Protein AF-A0A813IYC4-F1 (afdb_monomer_lite)

pLDDT: mean 73.81, std 23.23, range [34.28, 97.38]

Sequence (126 aa):
VVVDFSAVGHIDVSAVRSLEKLREALRARGTRLVLAQVKYVCYLRMANMGFLDPFPSTEDASVQCFRDLHSAVLFAQGQLPATERSESEGPEEGHEALSRVQSSLSLGSRNRNAWRRAHTAELEHV

Organism: Polarella glacialis (NCBI:txid89957)

Foldseek 3Di:
DEDECQVPPDDDPVNLVVVVVVLVVQVVVLHAYEYALQDPRRVVVCVVSVSADPDPPDPSSGHHYYNHPVVSVCVVVVNDDDCPPPPPDDDDDDPDDPPPPPPDDPDDPDDPPPPVVVPVPPPPDD

InterPro domains:
  IPR002645 STAS domain [PF01740] (1-60)
  IPR002645 STAS domain [PS50801] (1-76)
  IPR036513 STAS domain superfamily [G3DSA:3.30.750.24] (1-80)
  IPR036513 STAS domain superfamily [SSF52091] (1-73)

Secondary structure (DSSP, 8-state):
-EEE-TT-----HHHHHHHHHHHHHHHTTT---EEES--HHHHHHHHHTT-S-SS-SSGGG--EE-SSHHHHHHHHTT-S----------------S-TTSSSS-------TTSGGGSSSSSSS--

Structure (mmCIF, N/CA/C/O backbone):
data_AF-A0A813IYC4-F1
#
_entry.id   AF-A0A813IYC4-F1
#
loop_
_atom_site.group_PDB
_atom_site.id
_atom_site.type_symbol
_atom_site.label_atom_id
_atom_site.label_alt_id
_atom_site.label_comp_id
_atom_site.label_asym_id
_atom_site.label_entity_id
_atom_site.label_seq_id
_atom_site.pdbx_PDB_ins_code
_atom_site.Cartn_x
_atom_site.Cartn_y
_atom_site.Cartn_z
_atom_site.occupancy
_atom_site.B_iso_or_equiv
_atom_site.auth_seq_id
_atom_site.auth_comp_id
_atom_site.auth_asym_id
_atom_site.auth_atom_id
_atom_site.pdbx_PDB_model_num
ATOM 1 N N . VAL A 1 1 ? -6.579 -1.578 7.837 1.00 93.56 1 VAL A N 1
ATOM 2 C CA . VAL A 1 1 ? -6.463 -2.884 7.144 1.00 93.56 1 VAL A CA 1
ATOM 3 C C . VAL A 1 1 ? -5.086 -2.982 6.520 1.00 93.56 1 VAL A C 1
ATOM 5 O O . VAL A 1 1 ? -4.711 -2.066 5.798 1.00 93.56 1 VAL A O 1
ATOM 8 N N . VAL A 1 2 ? -4.351 -4.057 6.811 1.00 95.94 2 VAL A N 1
ATOM 9 C CA . VAL A 1 2 ? -3.061 -4.365 6.175 1.00 95.94 2 VAL A CA 1
ATOM 10 C C . VAL A 1 2 ? -3.299 -5.410 5.089 1.00 95.94 2 VAL A C 1
ATOM 12 O O . VAL A 1 2 ? -3.929 -6.429 5.360 1.00 95.94 2 VAL A O 1
ATOM 15 N N . VAL A 1 3 ? -2.825 -5.153 3.871 1.00 96.69 3 VAL A N 1
ATOM 16 C CA . VAL A 1 3 ? -2.924 -6.081 2.736 1.00 96.69 3 VAL A CA 1
ATOM 17 C C . VAL A 1 3 ? -1.527 -6.555 2.358 1.00 96.69 3 VAL A C 1
ATOM 19 O O . VAL A 1 3 ? -0.654 -5.732 2.088 1.00 96.69 3 VAL A O 1
ATOM 22 N N . ASP A 1 4 ? -1.316 -7.870 2.330 1.00 97.00 4 ASP A N 1
ATOM 23 C CA . ASP A 1 4 ? -0.038 -8.471 1.941 1.00 97.00 4 ASP A CA 1
ATOM 24 C C . ASP A 1 4 ? 0.096 -8.573 0.412 1.00 97.00 4 ASP A C 1
ATOM 26 O O . ASP A 1 4 ? -0.713 -9.219 -0.252 1.00 97.00 4 ASP A O 1
ATOM 30 N N . PHE A 1 5 ? 1.127 -7.933 -0.148 1.00 97.19 5 PHE A N 1
ATOM 31 C CA . PHE A 1 5 ? 1.447 -7.931 -1.580 1.00 97.19 5 PHE A CA 1
ATOM 32 C C . PHE A 1 5 ? 2.582 -8.901 -1.944 1.00 97.19 5 PHE A C 1
ATOM 34 O O . PHE A 1 5 ? 3.049 -8.883 -3.084 1.00 97.19 5 PHE A O 1
ATOM 41 N N . SER A 1 6 ? 3.014 -9.781 -1.035 1.00 96.31 6 SER A N 1
ATOM 42 C CA . SER A 1 6 ? 4.102 -10.747 -1.274 1.00 96.31 6 SER A CA 1
ATOM 43 C C . SER A 1 6 ? 3.951 -11.536 -2.590 1.00 96.31 6 SER A C 1
ATOM 45 O O . SER A 1 6 ? 4.884 -11.625 -3.403 1.00 96.31 6 SER A O 1
ATOM 47 N N . ALA A 1 7 ? 2.738 -12.029 -2.856 1.00 96.81 7 ALA A N 1
ATOM 48 C CA . ALA A 1 7 ? 2.386 -12.778 -4.062 1.00 96.81 7 ALA A CA 1
ATOM 49 C C . ALA A 1 7 ? 2.172 -11.897 -5.311 1.00 96.81 7 ALA A C 1
ATOM 51 O O . ALA A 1 7 ? 2.170 -12.399 -6.435 1.00 96.81 7 ALA A O 1
ATOM 52 N N . VAL A 1 8 ? 2.035 -10.578 -5.156 1.00 95.69 8 VAL A N 1
ATOM 53 C CA . VAL A 1 8 ? 1.757 -9.657 -6.265 1.00 95.69 8 VAL A CA 1
ATOM 54 C C . VAL A 1 8 ? 3.063 -9.338 -6.994 1.00 95.69 8 VAL A C 1
ATOM 56 O O . VAL A 1 8 ? 3.967 -8.687 -6.473 1.00 95.69 8 VAL A O 1
ATOM 59 N N . GLY A 1 9 ? 3.212 -9.856 -8.214 1.00 94.25 9 GLY A N 1
ATOM 60 C CA . GLY A 1 9 ? 4.365 -9.576 -9.084 1.00 94.25 9 GLY A CA 1
ATOM 61 C C . GLY A 1 9 ? 4.162 -8.382 -10.019 1.00 94.25 9 GLY A C 1
ATOM 62 O O . GLY A 1 9 ? 5.124 -7.717 -10.399 1.00 94.25 9 GLY A O 1
ATOM 63 N N . HIS A 1 10 ? 2.913 -8.108 -10.381 1.00 94.88 10 HIS A N 1
ATOM 64 C CA . HIS A 1 10 ? 2.534 -7.109 -11.367 1.00 94.88 10 HIS A CA 1
ATOM 65 C C . HIS A 1 10 ? 1.200 -6.486 -10.970 1.00 94.88 10 HIS A C 1
ATOM 67 O O . HIS A 1 10 ? 0.334 -7.162 -10.421 1.00 94.88 10 HIS A O 1
ATOM 73 N N . ILE A 1 11 ? 1.028 -5.207 -11.294 1.00 96.00 11 ILE A N 1
ATOM 74 C CA . ILE A 1 11 ? -0.221 -4.484 -11.098 1.00 96.00 11 ILE A CA 1
ATOM 75 C C . ILE A 1 11 ? -0.570 -3.701 -12.364 1.00 96.00 11 ILE A C 1
ATOM 77 O O . ILE A 1 11 ? 0.310 -3.127 -13.021 1.00 96.00 11 ILE A O 1
ATOM 81 N N . ASP A 1 12 ? -1.849 -3.727 -12.721 1.00 97.00 12 ASP A N 1
ATOM 82 C CA . ASP A 1 12 ? -2.416 -3.014 -13.860 1.00 97.00 12 ASP A CA 1
ATOM 83 C C . ASP A 1 12 ? -3.451 -1.969 -13.413 1.00 97.00 12 ASP A C 1
ATOM 85 O O . ASP A 1 12 ? -3.760 -1.819 -12.229 1.00 97.00 12 ASP A O 1
ATOM 89 N N . VAL A 1 13 ? -3.996 -1.239 -14.387 1.00 95.75 13 VAL A N 1
ATOM 90 C CA . VAL A 1 13 ? -4.975 -0.170 -14.151 1.00 95.75 13 VAL A CA 1
ATOM 91 C C . VAL A 1 13 ? -6.257 -0.700 -13.502 1.00 95.75 13 VAL A C 1
ATOM 93 O O . VAL A 1 13 ? -6.870 -0.001 -12.697 1.00 95.75 13 VAL A O 1
ATOM 96 N N . SER A 1 14 ? -6.679 -1.924 -13.828 1.00 97.19 14 SER A N 1
ATOM 97 C CA . SER A 1 14 ? -7.905 -2.512 -13.281 1.00 97.19 14 SER A CA 1
ATOM 98 C C . SER A 1 14 ? -7.746 -2.854 -11.798 1.00 97.19 14 SER A C 1
ATOM 100 O O . SER A 1 14 ? -8.613 -2.516 -10.991 1.00 97.19 14 SER A O 1
ATOM 102 N N . ALA A 1 15 ? -6.596 -3.414 -11.418 1.00 96.19 15 ALA A N 1
ATOM 103 C CA . ALA A 1 15 ? -6.246 -3.701 -10.036 1.00 96.19 15 ALA A CA 1
ATOM 104 C C . ALA A 1 15 ? -6.125 -2.414 -9.209 1.00 96.19 15 ALA A C 1
ATOM 106 O O . ALA A 1 15 ? -6.672 -2.342 -8.110 1.00 96.19 15 ALA A O 1
ATOM 107 N N . VAL A 1 16 ? -5.495 -1.368 -9.759 1.00 95.44 16 VAL A N 1
ATOM 108 C CA . VAL A 1 16 ? -5.424 -0.052 -9.103 1.00 95.44 16 VAL A CA 1
ATOM 109 C C . VAL A 1 16 ? -6.814 0.549 -8.887 1.00 95.44 16 VAL A C 1
ATOM 111 O O . VAL A 1 16 ? -7.102 1.035 -7.798 1.00 95.44 16 VAL A O 1
ATOM 114 N N . ARG A 1 17 ? -7.722 0.457 -9.867 1.00 94.81 17 ARG A N 1
ATOM 115 C CA . ARG A 1 17 ? -9.115 0.914 -9.696 1.00 94.81 17 ARG A CA 1
ATOM 116 C C . ARG A 1 17 ? -9.850 0.152 -8.593 1.00 94.81 17 ARG A C 1
ATOM 118 O O . ARG A 1 17 ? -10.642 0.746 -7.868 1.00 94.81 17 ARG A O 1
ATOM 125 N N . SER A 1 18 ? -9.603 -1.147 -8.454 1.00 96.44 18 SER A N 1
ATOM 126 C CA . SER A 1 18 ? -10.175 -1.944 -7.364 1.00 96.44 18 SER A CA 1
ATOM 127 C C . SER A 1 18 ? -9.599 -1.553 -6.001 1.00 96.44 18 SER A C 1
ATOM 129 O O . SER A 1 18 ? -10.354 -1.445 -5.035 1.00 96.44 18 SER A O 1
ATOM 131 N N . LEU A 1 19 ? -8.291 -1.282 -5.922 1.00 95.19 19 LEU A N 1
ATOM 132 C CA . LEU A 1 19 ? -7.659 -0.754 -4.708 1.00 95.19 19 LEU A CA 1
ATOM 133 C C . LEU A 1 19 ? -8.214 0.617 -4.326 1.00 95.19 19 LEU A C 1
ATOM 135 O O . LEU A 1 19 ? -8.382 0.891 -3.143 1.00 95.19 19 LEU A O 1
ATOM 139 N N . GLU A 1 20 ? -8.546 1.447 -5.310 1.00 93.44 20 GLU A N 1
ATOM 140 C CA . GLU A 1 20 ? -9.116 2.769 -5.076 1.00 93.44 20 GLU A CA 1
ATOM 141 C C . GLU A 1 20 ? -10.523 2.693 -4.480 1.00 93.44 20 GLU A C 1
ATOM 143 O O . GLU A 1 20 ? -10.795 3.302 -3.447 1.00 93.44 20 GLU A O 1
ATOM 148 N N . LYS A 1 21 ? -11.381 1.833 -5.037 1.00 94.75 21 LYS A N 1
ATOM 149 C CA . LYS A 1 21 ? -12.701 1.547 -4.455 1.00 94.75 21 LYS A CA 1
ATOM 150 C C . LYS A 1 21 ? -12.589 1.002 -3.031 1.00 94.75 21 LYS A C 1
ATOM 152 O O . LYS A 1 21 ? -13.371 1.372 -2.158 1.00 94.75 21 LYS A O 1
ATOM 157 N N . LEU A 1 22 ? -11.611 0.125 -2.782 1.00 94.50 22 LEU A N 1
ATOM 158 C CA . LEU A 1 22 ? -11.344 -0.392 -1.441 1.00 94.50 22 LEU A CA 1
ATOM 159 C C . LEU A 1 22 ? -10.894 0.728 -0.494 1.00 94.50 22 LEU A C 1
ATOM 161 O O . LEU A 1 22 ? -11.384 0.809 0.629 1.00 94.50 22 LEU A O 1
ATOM 165 N N . ARG A 1 23 ? -9.990 1.604 -0.944 1.00 92.25 23 ARG A N 1
ATOM 166 C CA . ARG A 1 23 ? -9.513 2.766 -0.187 1.00 92.2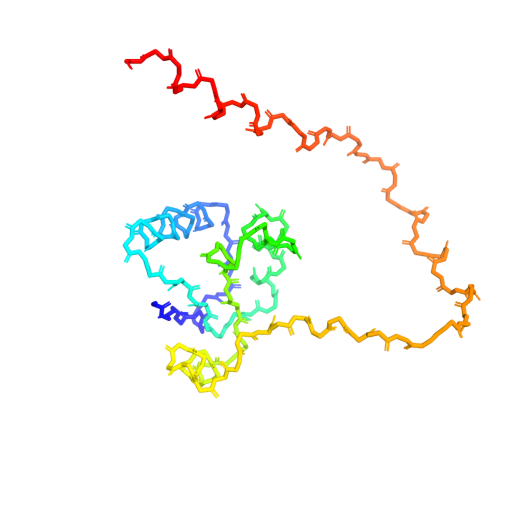5 23 ARG A CA 1
ATOM 167 C C . ARG A 1 23 ? -10.670 3.675 0.213 1.00 92.25 23 ARG A C 1
ATOM 169 O O . ARG A 1 23 ? -10.771 4.034 1.381 1.00 92.25 23 ARG A O 1
ATOM 176 N N . GLU A 1 24 ? -11.556 4.006 -0.721 1.00 91.94 24 GLU A N 1
ATOM 177 C CA . GLU A 1 24 ? -12.745 4.830 -0.469 1.00 91.94 24 GLU A CA 1
ATOM 178 C C . GLU A 1 24 ? -13.712 4.163 0.514 1.00 91.94 24 GLU A C 1
ATOM 180 O O . GLU A 1 24 ? -14.144 4.794 1.479 1.00 91.94 24 GLU A O 1
ATOM 185 N N . ALA A 1 25 ? -13.994 2.869 0.333 1.00 93.62 25 ALA A N 1
ATOM 186 C CA . ALA A 1 25 ? -14.872 2.115 1.226 1.00 93.62 25 ALA A CA 1
ATOM 187 C C . ALA A 1 25 ? -14.320 2.016 2.658 1.00 93.62 25 ALA A C 1
ATOM 189 O O . ALA A 1 25 ? -15.086 2.062 3.621 1.00 93.62 25 ALA A O 1
ATOM 190 N N . LEU A 1 26 ? -12.999 1.881 2.813 1.00 92.62 26 LEU A N 1
ATOM 191 C CA . LEU A 1 26 ? -12.343 1.890 4.120 1.00 92.62 26 LEU A CA 1
ATOM 192 C C . LEU A 1 26 ? -12.338 3.295 4.731 1.00 92.62 26 LEU A C 1
ATOM 194 O O . LEU A 1 26 ? -12.665 3.434 5.911 1.00 92.62 26 LEU A O 1
ATOM 198 N N . ARG A 1 27 ? -12.066 4.336 3.934 1.00 89.56 27 ARG A N 1
ATOM 199 C CA . ARG A 1 27 ? -12.102 5.736 4.381 1.00 89.56 27 ARG A CA 1
ATOM 200 C C . ARG A 1 27 ? -13.480 6.128 4.903 1.00 89.56 27 ARG A C 1
ATOM 202 O O . ARG A 1 27 ? -13.568 6.719 5.972 1.00 89.56 27 ARG A O 1
ATOM 209 N N . ALA A 1 28 ? -14.550 5.740 4.208 1.00 90.81 28 ALA A N 1
ATOM 210 C CA . ALA A 1 28 ? -15.925 5.977 4.652 1.00 90.81 28 ALA A CA 1
ATOM 211 C C . ALA A 1 28 ? -16.235 5.354 6.030 1.00 90.81 28 ALA A C 1
ATOM 213 O O . ALA A 1 28 ? -17.184 5.757 6.694 1.00 90.81 28 ALA A O 1
ATOM 214 N N . ARG A 1 29 ? -15.425 4.385 6.476 1.00 93.62 29 ARG A N 1
ATOM 215 C CA . ARG A 1 29 ? -15.517 3.719 7.784 1.00 93.62 29 ARG A CA 1
ATOM 216 C C . ARG A 1 29 ? -14.459 4.208 8.780 1.00 93.62 29 ARG A C 1
ATOM 218 O O . ARG A 1 29 ? -14.208 3.525 9.769 1.00 93.62 29 ARG A O 1
ATOM 225 N N . GLY A 1 30 ? -13.757 5.306 8.489 1.00 89.81 30 GLY A N 1
ATOM 226 C CA . GLY A 1 30 ? -12.642 5.790 9.312 1.00 89.81 30 GLY A CA 1
ATOM 227 C C . GLY A 1 30 ? -11.471 4.803 9.399 1.00 89.81 30 GLY A C 1
ATOM 228 O O . GLY A 1 30 ? -10.711 4.812 10.361 1.00 89.81 30 GLY A O 1
ATOM 229 N N . THR A 1 31 ? -11.340 3.895 8.429 1.00 91.12 31 THR A N 1
ATOM 230 C CA . THR A 1 31 ? -10.307 2.857 8.418 1.00 91.12 31 THR A CA 1
ATOM 231 C C . THR A 1 31 ? -9.250 3.164 7.361 1.00 91.12 31 THR A C 1
ATOM 233 O O . THR A 1 31 ? -9.567 3.464 6.213 1.00 91.12 31 THR A O 1
ATOM 236 N N . ARG A 1 32 ? -7.970 3.022 7.722 1.00 90.69 32 ARG A N 1
ATOM 237 C CA . ARG A 1 32 ? -6.836 3.250 6.810 1.00 90.69 32 ARG A CA 1
ATOM 238 C C . ARG A 1 32 ? -6.437 1.978 6.056 1.00 90.69 32 ARG A C 1
ATOM 240 O O . ARG A 1 32 ? -6.504 0.873 6.610 1.00 90.69 32 ARG A O 1
ATOM 247 N N . LEU A 1 33 ? -5.998 2.135 4.808 1.00 93.31 33 LEU A N 1
ATOM 248 C CA . LEU A 1 33 ? -5.425 1.068 3.983 1.00 93.31 33 LEU A CA 1
ATOM 249 C C . LEU A 1 33 ? -3.893 1.118 4.051 1.00 93.31 33 LEU A C 1
ATOM 251 O O . LEU A 1 33 ? -3.295 2.154 3.774 1.00 93.31 33 LEU A O 1
ATOM 255 N N . VAL A 1 34 ? -3.272 -0.012 4.382 1.00 94.69 34 VAL A N 1
ATOM 256 C CA . VAL A 1 34 ? -1.816 -0.182 4.447 1.00 94.69 34 VAL A CA 1
ATOM 257 C C . VAL A 1 34 ? -1.416 -1.342 3.546 1.00 94.69 34 VAL A C 1
ATOM 259 O O . VAL A 1 34 ? -2.003 -2.421 3.631 1.00 94.69 34 VAL A O 1
ATOM 262 N N . LEU A 1 35 ? -0.420 -1.133 2.689 1.00 96.25 35 LEU A N 1
ATOM 263 C CA . LEU A 1 35 ? 0.105 -2.156 1.788 1.00 96.25 35 LEU A CA 1
ATOM 264 C C . LEU A 1 35 ? 1.446 -2.673 2.316 1.00 96.25 35 LEU A C 1
ATOM 266 O O . LEU A 1 35 ? 2.379 -1.897 2.512 1.00 96.25 35 LEU A O 1
ATOM 270 N N . ALA A 1 36 ? 1.551 -3.979 2.530 1.00 97.38 36 ALA A N 1
ATOM 271 C CA . ALA A 1 36 ? 2.750 -4.660 3.009 1.00 97.38 36 ALA A CA 1
ATOM 272 C C . ALA A 1 36 ? 3.441 -5.427 1.878 1.00 97.38 36 ALA A C 1
ATOM 274 O O . ALA A 1 36 ? 2.776 -5.893 0.961 1.00 97.38 36 ALA A O 1
ATOM 275 N N . GLN A 1 37 ? 4.761 -5.611 1.961 1.00 96.94 37 GLN A N 1
ATOM 276 C CA . GLN A 1 37 ? 5.557 -6.357 0.970 1.00 96.94 37 GLN A CA 1
ATOM 277 C C . GLN A 1 37 ? 5.394 -5.865 -0.477 1.00 96.94 37 GLN A C 1
ATOM 279 O O . GLN A 1 37 ? 5.406 -6.640 -1.436 1.00 96.94 37 GLN A O 1
ATOM 284 N N . VAL A 1 38 ? 5.258 -4.550 -0.659 1.00 95.75 38 VAL A N 1
ATOM 285 C CA . VAL A 1 38 ? 5.089 -3.973 -1.995 1.00 95.75 38 VAL A CA 1
ATOM 286 C C . VAL A 1 38 ? 6.419 -4.019 -2.748 1.00 95.75 38 VAL A C 1
ATOM 288 O O . VAL A 1 38 ? 7.372 -3.313 -2.415 1.00 95.75 38 VAL A O 1
ATOM 291 N N . LYS A 1 39 ? 6.487 -4.833 -3.808 1.00 95.50 39 LYS A N 1
ATOM 292 C CA . LYS A 1 39 ? 7.649 -4.873 -4.711 1.00 95.50 39 LYS A CA 1
ATOM 293 C C . LYS A 1 39 ? 7.830 -3.522 -5.401 1.00 95.50 39 LYS A C 1
ATOM 295 O O . LYS A 1 39 ? 6.855 -2.906 -5.832 1.00 95.50 39 LYS A O 1
ATOM 300 N N . TYR A 1 40 ? 9.083 -3.110 -5.601 1.00 94.25 40 TYR A N 1
ATOM 301 C CA . TYR A 1 40 ? 9.426 -1.806 -6.187 1.00 94.25 40 TYR A CA 1
ATOM 302 C C . TYR A 1 40 ? 8.730 -1.534 -7.532 1.00 94.25 40 TYR A C 1
ATOM 304 O O . TYR A 1 40 ? 8.191 -0.453 -7.748 1.00 94.25 40 TYR A O 1
ATOM 312 N N . VAL A 1 41 ? 8.654 -2.541 -8.410 1.00 94.81 41 VAL A N 1
ATOM 313 C CA . VAL A 1 41 ? 7.972 -2.422 -9.713 1.00 94.81 41 VAL A CA 1
ATOM 314 C C . VAL A 1 41 ? 6.478 -2.113 -9.551 1.00 94.81 41 VAL A C 1
ATOM 316 O O . VAL A 1 41 ? 5.934 -1.302 -10.300 1.00 94.81 41 VAL A O 1
ATOM 319 N N . CYS A 1 42 ? 5.810 -2.726 -8.571 1.00 94.94 42 CYS A N 1
ATOM 320 C CA . CYS A 1 42 ? 4.400 -2.456 -8.284 1.00 94.94 42 CYS A CA 1
ATOM 321 C C . CYS A 1 42 ? 4.219 -1.068 -7.667 1.00 94.94 42 CYS A C 1
ATOM 323 O O . CYS A 1 42 ? 3.322 -0.341 -8.086 1.00 94.94 42 CYS A O 1
ATOM 325 N N . TYR A 1 43 ? 5.098 -0.675 -6.740 1.00 94.62 43 TYR A N 1
ATOM 326 C CA . TYR A 1 43 ? 5.101 0.668 -6.156 1.00 94.62 43 TYR A CA 1
ATOM 327 C C . TYR A 1 43 ? 5.197 1.750 -7.239 1.00 94.62 43 TYR A C 1
ATOM 329 O O . TYR A 1 43 ? 4.339 2.627 -7.318 1.00 94.62 43 TYR A O 1
ATOM 337 N N . LEU A 1 44 ? 6.190 1.646 -8.130 1.00 93.44 44 LEU A N 1
ATOM 338 C CA . LEU A 1 44 ? 6.416 2.629 -9.189 1.00 93.44 44 LEU A CA 1
ATOM 339 C C . LEU A 1 44 ? 5.224 2.710 -10.153 1.00 93.44 44 LEU A C 1
ATOM 341 O O . LEU A 1 44 ? 4.813 3.795 -10.554 1.00 93.44 44 LEU A O 1
ATOM 345 N N . ARG A 1 45 ? 4.626 1.564 -10.498 1.00 94.69 45 ARG A N 1
ATOM 346 C CA . ARG A 1 45 ? 3.423 1.516 -11.342 1.00 94.69 45 ARG A CA 1
ATOM 347 C C . ARG A 1 45 ? 2.228 2.184 -10.677 1.00 94.69 45 ARG A C 1
ATOM 349 O O . ARG A 1 45 ? 1.558 2.973 -11.332 1.00 94.69 45 ARG A O 1
ATOM 356 N N . MET A 1 46 ? 1.986 1.911 -9.398 1.00 94.88 46 MET A N 1
ATOM 357 C CA . MET A 1 46 ? 0.916 2.562 -8.640 1.00 94.88 46 MET A CA 1
ATOM 358 C C . MET A 1 46 ? 1.121 4.078 -8.551 1.00 94.88 46 MET A C 1
ATOM 360 O O . MET A 1 46 ? 0.174 4.828 -8.778 1.00 94.88 46 MET A O 1
ATOM 364 N N . ALA A 1 47 ? 2.351 4.534 -8.296 1.00 91.44 47 ALA A N 1
ATOM 365 C CA . ALA A 1 47 ? 2.692 5.956 -8.289 1.00 91.44 47 ALA A CA 1
ATOM 366 C C . ALA A 1 47 ? 2.446 6.612 -9.659 1.00 91.44 47 ALA A C 1
ATOM 368 O O . ALA A 1 47 ? 1.772 7.635 -9.745 1.00 91.44 47 ALA A O 1
ATOM 369 N N . ASN A 1 48 ? 2.898 5.982 -10.747 1.00 92.06 48 ASN A N 1
ATOM 370 C CA . ASN A 1 48 ? 2.681 6.480 -12.110 1.00 92.06 48 ASN A CA 1
ATOM 371 C C . ASN A 1 48 ? 1.198 6.509 -12.516 1.00 92.06 48 ASN A C 1
ATOM 373 O O . ASN A 1 48 ? 0.808 7.309 -13.364 1.00 92.06 48 ASN A O 1
ATOM 377 N N . MET A 1 49 ? 0.370 5.644 -11.923 1.00 93.38 49 MET A N 1
ATOM 378 C CA . MET A 1 49 ? -1.084 5.626 -12.116 1.00 93.38 49 MET A CA 1
ATOM 379 C C . MET A 1 49 ? -1.827 6.607 -11.194 1.00 93.38 49 MET A C 1
ATOM 381 O O . MET A 1 49 ? -3.049 6.693 -11.274 1.00 93.38 49 MET A O 1
ATOM 385 N N . GLY A 1 50 ? -1.116 7.345 -10.333 1.00 88.81 50 GLY A N 1
ATOM 386 C CA . GLY A 1 50 ? -1.697 8.330 -9.418 1.00 88.81 50 GLY A CA 1
ATOM 387 C C . GLY A 1 50 ? -2.388 7.732 -8.191 1.00 88.81 50 GLY A C 1
ATOM 388 O O . GLY A 1 50 ? -3.108 8.445 -7.503 1.00 88.81 50 GLY A O 1
ATOM 389 N N . PHE A 1 51 ? -2.186 6.442 -7.908 1.00 90.44 51 PHE A N 1
ATOM 390 C CA . PHE A 1 51 ? -2.740 5.797 -6.711 1.00 90.44 51 PHE A CA 1
ATOM 391 C C . PHE A 1 51 ? -2.007 6.216 -5.434 1.00 90.44 51 PHE A C 1
ATOM 393 O O . PHE A 1 51 ? -2.600 6.325 -4.363 1.00 90.44 51 PHE A O 1
ATOM 400 N N . LEU A 1 52 ? -0.699 6.445 -5.554 1.00 89.44 52 LEU A N 1
ATOM 401 C CA . LEU A 1 52 ? 0.128 6.957 -4.471 1.00 89.44 52 LEU A CA 1
ATOM 402 C C . LEU A 1 52 ? 0.273 8.461 -4.674 1.00 89.44 52 LEU A C 1
ATOM 404 O O . LEU A 1 52 ? 0.835 8.893 -5.681 1.00 89.44 52 LEU A O 1
ATOM 408 N N . ASP A 1 53 ? -0.259 9.243 -3.739 1.00 75.06 53 ASP A N 1
ATOM 409 C CA . ASP A 1 53 ? -0.128 10.695 -3.765 1.00 75.06 53 ASP A CA 1
ATOM 410 C C . ASP A 1 53 ? 1.200 11.099 -3.101 1.00 75.06 53 ASP A C 1
ATOM 412 O O . ASP A 1 53 ? 1.401 10.795 -1.921 1.00 75.06 53 ASP A O 1
ATOM 416 N N . PRO A 1 54 ? 2.129 11.756 -3.819 1.00 61.94 54 PRO A N 1
ATOM 417 C CA . PRO A 1 54 ? 3.348 12.287 -3.214 1.00 61.94 54 PRO A CA 1
ATOM 418 C C . PRO A 1 54 ? 3.094 13.485 -2.279 1.00 61.94 54 PRO A C 1
ATOM 420 O O . PRO A 1 54 ? 3.981 13.825 -1.486 1.00 61.94 54 PRO A O 1
ATOM 423 N N . PHE A 1 55 ? 1.913 14.111 -2.368 1.00 61.97 55 PHE A N 1
ATOM 424 C CA . PHE A 1 55 ? 1.495 15.275 -1.583 1.00 61.97 55 PHE A CA 1
ATOM 425 C C . PHE A 1 55 ? 0.066 15.081 -1.056 1.00 61.97 55 PHE A C 1
ATOM 427 O O . PHE A 1 55 ? -0.852 15.779 -1.495 1.00 61.97 55 PHE A O 1
ATOM 434 N N . PRO A 1 56 ? -0.150 14.132 -0.128 1.00 60.69 56 PRO A N 1
ATOM 435 C CA . PRO A 1 56 ? -1.482 13.897 0.402 1.00 60.69 56 PRO A CA 1
ATOM 436 C C . PRO A 1 56 ? -1.991 15.177 1.074 1.00 60.69 56 PRO A C 1
ATOM 438 O O . PRO A 1 56 ? -1.410 15.657 2.041 1.00 60.69 56 PRO A O 1
ATOM 441 N N . SER A 1 57 ? -3.084 15.741 0.557 1.00 55.91 57 SER A N 1
ATOM 442 C CA . SER A 1 57 ? -3.704 16.952 1.118 1.00 55.91 57 SER A CA 1
ATOM 443 C C . SER A 1 57 ? -4.322 16.730 2.502 1.00 55.91 57 SER A C 1
ATOM 445 O O . SER A 1 57 ? -4.666 17.691 3.180 1.00 55.91 57 SER A O 1
ATOM 447 N N . THR A 1 58 ? -4.500 15.470 2.900 1.00 58.38 58 THR A N 1
ATOM 448 C CA . THR A 1 58 ? -4.993 15.047 4.211 1.00 58.38 58 THR A CA 1
ATOM 449 C C . THR A 1 58 ? -4.271 13.764 4.620 1.00 58.38 58 THR A C 1
ATOM 451 O O . THR A 1 58 ? -4.165 12.826 3.822 1.00 58.38 58 THR A O 1
ATOM 454 N N . GLU A 1 59 ? -3.778 13.700 5.858 1.00 59.44 59 GLU A N 1
ATOM 455 C CA . GLU A 1 59 ? -3.047 12.531 6.377 1.00 59.44 59 GLU A CA 1
ATOM 456 C C . GLU A 1 59 ? -3.885 11.243 6.296 1.00 59.44 59 GLU A C 1
ATOM 458 O O . GLU A 1 59 ? -3.377 10.180 5.927 1.00 59.44 59 GLU A O 1
ATOM 463 N N . ASP A 1 60 ? -5.201 11.367 6.496 1.00 55.09 60 ASP A N 1
ATOM 464 C CA . ASP A 1 60 ? -6.182 10.276 6.441 1.00 55.09 60 ASP A CA 1
ATOM 465 C C . ASP A 1 60 ? -6.400 9.676 5.044 1.00 55.09 60 ASP A C 1
ATOM 467 O O . ASP A 1 60 ? -7.001 8.606 4.898 1.00 55.09 60 ASP A O 1
ATOM 471 N N . ALA A 1 61 ? -5.941 10.348 3.986 1.00 55.78 61 ALA A N 1
ATOM 472 C CA . ALA A 1 61 ? -6.133 9.890 2.615 1.00 55.78 61 ALA A CA 1
ATOM 473 C C . ALA A 1 61 ? -4.930 9.131 2.038 1.00 55.78 61 ALA A C 1
ATOM 475 O O . ALA A 1 61 ? -5.076 8.503 0.978 1.00 55.78 61 ALA A O 1
ATOM 476 N N . SER A 1 62 ? -3.776 9.178 2.708 1.00 71.69 62 SER A N 1
ATOM 477 C CA . SER A 1 62 ? -2.531 8.598 2.208 1.00 71.69 62 SER A CA 1
ATOM 478 C C . SER A 1 62 ? -2.524 7.068 2.348 1.00 71.69 62 SER A C 1
ATOM 480 O O . SER A 1 62 ? -2.835 6.506 3.397 1.00 71.69 62 SER A O 1
ATOM 482 N N . VAL A 1 63 ? -2.210 6.362 1.256 1.00 85.94 63 VAL A N 1
ATOM 483 C CA . VAL A 1 63 ? -1.984 4.910 1.294 1.00 85.94 63 VAL A CA 1
ATOM 484 C C . VAL A 1 63 ? -0.533 4.678 1.677 1.00 85.94 63 VAL A C 1
ATOM 486 O O . VAL A 1 63 ? 0.369 5.024 0.911 1.00 85.94 63 VAL A O 1
ATOM 489 N N . GLN A 1 64 ? -0.301 4.057 2.832 1.00 89.56 64 GLN A N 1
ATOM 490 C CA . GLN A 1 64 ? 1.055 3.770 3.284 1.00 89.56 64 GLN A CA 1
ATOM 491 C C . GLN A 1 64 ? 1.540 2.429 2.727 1.00 89.56 64 GLN A C 1
ATOM 493 O O . GLN A 1 64 ? 0.851 1.413 2.835 1.00 89.56 64 GLN A O 1
ATOM 498 N N . CYS A 1 65 ? 2.736 2.425 2.141 1.00 92.69 65 CYS A N 1
ATOM 499 C CA . CYS A 1 65 ? 3.373 1.227 1.600 1.00 92.69 65 CYS A CA 1
ATOM 500 C C . CYS A 1 65 ? 4.605 0.852 2.426 1.00 92.69 65 CYS A C 1
ATOM 502 O O . CYS A 1 65 ? 5.430 1.709 2.734 1.00 92.69 65 CYS A O 1
ATOM 504 N N . PHE A 1 66 ? 4.764 -0.438 2.708 1.00 93.56 66 PHE A N 1
ATOM 505 C CA . PHE A 1 66 ? 5.901 -1.004 3.425 1.00 93.56 66 PHE A CA 1
ATOM 506 C C . PHE A 1 66 ? 6.562 -2.116 2.608 1.00 93.56 66 PHE A C 1
ATOM 508 O O . PHE A 1 66 ? 5.907 -2.850 1.860 1.00 93.56 66 PHE A O 1
ATOM 515 N N . ARG A 1 67 ? 7.883 -2.250 2.766 1.00 92.75 67 ARG A N 1
ATOM 516 C CA . ARG A 1 67 ? 8.680 -3.309 2.122 1.00 92.75 67 ARG A CA 1
ATOM 517 C C . ARG A 1 67 ? 8.528 -4.662 2.805 1.00 92.75 67 ARG A C 1
ATOM 519 O O . ARG A 1 67 ? 8.752 -5.682 2.165 1.00 92.75 67 ARG A O 1
ATOM 526 N N . ASP A 1 68 ? 8.151 -4.665 4.075 1.00 95.06 68 ASP A N 1
ATOM 527 C CA . ASP A 1 68 ? 8.003 -5.855 4.897 1.00 95.06 68 ASP A CA 1
ATOM 528 C C . ASP A 1 68 ? 6.651 -5.842 5.630 1.00 95.06 68 ASP A C 1
ATOM 530 O O . ASP A 1 68 ? 6.026 -4.793 5.809 1.00 95.06 68 ASP A O 1
ATOM 534 N N . LEU A 1 69 ? 6.168 -7.028 6.004 1.00 96.31 69 LEU A N 1
ATOM 535 C CA . LEU A 1 69 ? 4.883 -7.180 6.687 1.00 96.31 69 LEU A CA 1
ATOM 536 C C . LEU A 1 69 ? 4.940 -6.729 8.148 1.00 96.31 69 LEU A C 1
ATOM 538 O O . LEU A 1 69 ? 3.958 -6.206 8.667 1.00 96.31 69 LEU A O 1
ATOM 542 N N . HIS A 1 70 ? 6.080 -6.917 8.805 1.00 95.75 70 HIS A N 1
ATOM 543 C CA . HIS A 1 70 ? 6.229 -6.640 10.224 1.00 95.75 70 HIS A CA 1
ATOM 544 C C . HIS A 1 70 ? 6.061 -5.145 10.522 1.00 95.75 70 HIS A C 1
ATOM 546 O O . HIS A 1 70 ? 5.192 -4.774 11.305 1.00 95.75 70 HIS A O 1
ATOM 552 N N . SER A 1 71 ? 6.785 -4.283 9.813 1.00 94.00 71 SER A N 1
ATOM 553 C CA . SER A 1 71 ? 6.673 -2.826 9.874 1.00 94.00 71 SER A CA 1
ATOM 554 C C . SER A 1 71 ? 5.261 -2.349 9.547 1.00 94.00 71 SER A C 1
ATOM 556 O O . SER A 1 71 ? 4.736 -1.475 10.228 1.00 94.00 71 SER A O 1
ATOM 558 N N . ALA A 1 72 ? 4.599 -2.949 8.551 1.00 95.31 72 ALA A N 1
ATOM 559 C CA . ALA A 1 72 ? 3.216 -2.601 8.224 1.00 95.31 72 ALA A CA 1
ATOM 560 C C . ALA A 1 72 ? 2.253 -2.880 9.390 1.00 95.31 72 ALA A C 1
ATOM 562 O O . ALA A 1 72 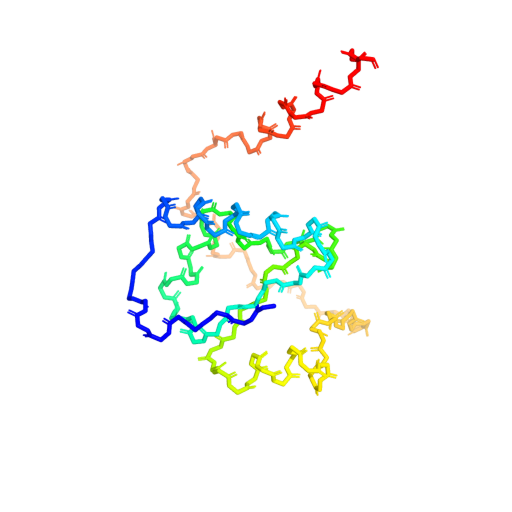? 1.343 -2.091 9.649 1.00 95.31 72 ALA A O 1
ATOM 563 N N . VAL A 1 73 ? 2.457 -3.994 10.100 1.00 95.81 73 VAL A N 1
ATOM 564 C CA . VAL A 1 73 ? 1.668 -4.358 11.283 1.00 95.81 73 VAL A CA 1
ATOM 565 C C . VAL A 1 73 ? 1.997 -3.448 12.464 1.00 95.81 73 VAL A C 1
ATOM 567 O O . VAL A 1 73 ? 1.068 -2.935 13.082 1.00 95.81 73 VAL A O 1
ATOM 570 N N . LEU A 1 74 ? 3.277 -3.185 12.743 1.00 95.00 74 LEU A N 1
ATOM 571 C CA . LEU A 1 74 ? 3.687 -2.258 13.806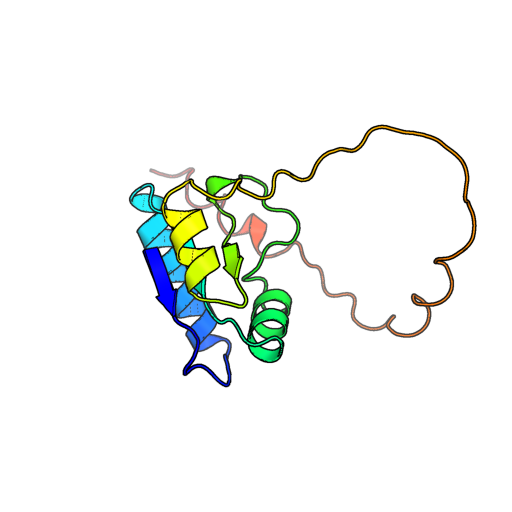 1.00 95.00 74 LEU A CA 1
ATOM 572 C C . LEU A 1 74 ? 3.103 -0.857 13.581 1.00 95.00 74 LEU A C 1
ATOM 574 O O . LEU A 1 74 ? 2.566 -0.246 14.503 1.00 95.00 74 LEU A O 1
ATOM 578 N N . PHE A 1 75 ? 3.127 -0.372 12.338 1.00 92.75 75 PHE A N 1
ATOM 579 C CA . PHE A 1 75 ? 2.472 0.876 11.956 1.00 92.75 75 PHE A CA 1
ATOM 580 C C . PHE A 1 75 ? 0.957 0.827 12.186 1.00 92.75 75 PHE A C 1
ATOM 582 O O . PHE A 1 75 ? 0.389 1.737 12.787 1.00 92.75 75 PHE A O 1
ATOM 589 N N . ALA A 1 76 ? 0.288 -0.253 11.772 1.00 92.19 76 ALA A N 1
ATOM 590 C CA . ALA A 1 76 ? -1.149 -0.416 11.992 1.00 92.19 76 ALA A CA 1
ATOM 591 C C . ALA A 1 76 ? -1.532 -0.498 13.484 1.00 92.19 76 ALA A C 1
ATOM 593 O O . ALA A 1 76 ? -2.656 -0.147 13.836 1.00 92.19 76 ALA A O 1
ATOM 594 N N . GLN A 1 77 ? -0.609 -0.930 14.347 1.00 93.69 77 GLN A N 1
ATOM 595 C CA . GLN A 1 77 ? -0.758 -0.954 15.804 1.00 93.69 77 GLN A CA 1
ATOM 596 C C . GLN A 1 77 ? -0.427 0.389 16.477 1.00 93.69 77 GLN A C 1
ATOM 598 O O . GLN A 1 77 ? -0.568 0.499 17.692 1.00 93.69 77 GLN A O 1
ATOM 603 N N . GLY A 1 78 ? 0.018 1.401 15.721 1.00 90.56 78 GLY A N 1
ATOM 604 C CA . GLY A 1 78 ? 0.449 2.691 16.268 1.00 90.56 78 GLY A CA 1
ATOM 605 C C . GLY A 1 78 ? 1.811 2.645 16.969 1.00 90.56 78 GLY A C 1
ATOM 606 O O . GLY A 1 78 ? 2.131 3.546 17.734 1.00 90.56 78 GLY A O 1
ATOM 607 N N . GLN A 1 79 ? 2.606 1.599 16.729 1.00 88.94 79 GLN A N 1
ATOM 608 C CA . GLN A 1 79 ? 3.941 1.428 17.315 1.00 88.94 79 GLN A CA 1
ATOM 609 C C . GLN A 1 79 ? 5.057 2.017 16.445 1.00 88.94 79 GLN A C 1
ATOM 611 O O . GLN A 1 79 ? 6.183 2.168 16.910 1.00 88.94 79 GLN A O 1
ATOM 616 N N . LEU A 1 80 ? 4.756 2.354 15.188 1.00 82.94 80 LEU A N 1
ATOM 617 C CA . LEU A 1 80 ? 5.615 3.185 14.351 1.00 82.94 80 LEU A CA 1
ATOM 618 C C . LEU A 1 80 ? 4.933 4.533 14.135 1.00 82.94 80 LEU A C 1
ATOM 620 O O . LEU A 1 80 ? 3.724 4.547 13.870 1.00 82.94 80 LEU A O 1
ATOM 624 N N . PRO A 1 81 ? 5.682 5.645 14.202 1.00 75.56 81 PRO A N 1
ATOM 625 C CA . PRO A 1 81 ? 5.128 6.932 13.833 1.00 75.56 81 PRO A CA 1
ATOM 626 C C . PRO A 1 81 ? 4.652 6.852 12.380 1.00 75.56 81 PRO A C 1
ATOM 628 O O . PRO A 1 81 ? 5.321 6.262 11.520 1.00 75.56 81 PRO A O 1
ATOM 631 N N . ALA A 1 82 ? 3.495 7.455 12.091 1.00 67.88 82 ALA A N 1
ATOM 632 C CA . ALA A 1 82 ? 3.267 7.919 10.730 1.00 67.88 82 ALA A CA 1
ATOM 633 C C . ALA A 1 82 ? 4.474 8.775 10.384 1.00 67.88 82 ALA A C 1
ATOM 635 O O . ALA A 1 82 ? 4.948 9.516 11.239 1.00 67.88 82 ALA A O 1
ATOM 636 N N . THR A 1 83 ? 5.057 8.582 9.206 1.00 64.00 83 THR A N 1
ATOM 637 C CA . THR A 1 83 ? 6.154 9.435 8.765 1.00 64.00 83 THR A CA 1
ATOM 638 C C . THR A 1 83 ? 5.602 10.851 8.615 1.00 64.00 83 THR A C 1
ATOM 640 O O . THR A 1 83 ? 5.234 11.266 7.522 1.00 64.00 83 THR A O 1
ATOM 643 N N . GLU A 1 84 ? 5.515 11.575 9.728 1.00 47.00 84 GLU A N 1
ATOM 644 C CA . GLU A 1 84 ? 5.505 13.018 9.769 1.00 47.00 84 GLU A CA 1
ATOM 645 C C . GLU A 1 84 ? 6.843 13.383 9.153 1.00 47.00 84 GLU A C 1
ATOM 647 O O . GLU A 1 84 ? 7.912 13.001 9.645 1.00 47.00 84 GLU A O 1
ATOM 652 N N . ARG A 1 85 ? 6.799 14.011 7.979 1.00 47.31 85 ARG A N 1
ATOM 653 C CA . ARG A 1 85 ? 8.001 14.648 7.468 1.00 47.31 85 ARG A CA 1
ATOM 654 C C . ARG A 1 85 ? 8.402 15.636 8.553 1.00 47.31 85 ARG A C 1
ATOM 656 O O . ARG A 1 85 ? 7.694 16.614 8.753 1.00 47.31 85 ARG A O 1
ATOM 663 N N . SER A 1 86 ? 9.507 15.371 9.248 1.00 36.09 86 SER A N 1
ATOM 664 C CA . SER A 1 86 ? 10.214 16.424 9.957 1.00 36.09 86 SER A CA 1
ATOM 665 C C . SER A 1 86 ? 10.462 17.526 8.937 1.00 36.09 86 SER A C 1
ATOM 667 O O . SER A 1 86 ? 11.288 17.373 8.037 1.00 36.09 86 SER A O 1
ATOM 669 N N . GLU A 1 87 ? 9.713 18.618 9.046 1.00 45.09 87 GLU A N 1
ATOM 670 C CA . GLU A 1 87 ? 10.187 19.924 8.625 1.00 45.09 87 GLU A CA 1
ATOM 671 C C . GLU A 1 87 ? 11.409 20.212 9.499 1.00 45.09 87 GLU A C 1
ATOM 673 O O . GLU A 1 87 ? 11.327 20.774 10.585 1.00 45.09 87 GLU A O 1
ATOM 678 N N . SER A 1 88 ? 12.561 19.695 9.081 1.00 43.00 88 SER A N 1
ATOM 679 C CA . SER A 1 88 ? 13.844 20.122 9.608 1.00 43.00 88 SER A CA 1
ATOM 680 C C . SER A 1 88 ? 14.067 21.555 9.138 1.00 43.00 88 SER A C 1
ATOM 682 O O . SER A 1 88 ? 14.449 21.786 7.990 1.00 43.00 88 SER A O 1
ATOM 684 N N . GLU A 1 89 ? 13.786 22.506 10.024 1.00 47.62 89 GLU A N 1
ATOM 685 C CA . GLU A 1 89 ? 14.304 23.864 9.944 1.00 47.62 89 GLU A CA 1
ATOM 686 C C . GLU A 1 89 ? 15.846 23.852 10.017 1.00 47.62 89 GLU A C 1
ATOM 688 O O . GLU A 1 89 ? 16.431 23.388 10.996 1.00 47.62 89 GLU A O 1
ATOM 693 N N . GLY A 1 90 ? 16.478 24.421 8.980 1.00 36.72 90 GLY A N 1
ATOM 694 C CA . GLY A 1 90 ? 17.790 25.092 9.016 1.00 36.72 90 GLY A CA 1
ATOM 695 C C . GLY A 1 90 ? 18.986 24.363 8.371 1.00 36.72 90 GLY A C 1
ATOM 696 O O . GLY A 1 90 ? 18.985 23.134 8.302 1.00 36.72 90 GLY A O 1
ATOM 697 N N . PRO A 1 91 ? 20.076 25.072 7.988 1.00 44.06 91 PRO A N 1
ATOM 698 C CA . PRO A 1 91 ? 20.244 26.481 7.602 1.00 44.06 91 PRO A CA 1
ATOM 699 C C . PRO A 1 91 ? 20.688 26.633 6.121 1.00 44.06 91 PRO A C 1
ATOM 701 O O . PRO A 1 91 ? 20.901 25.653 5.412 1.00 44.06 91 PRO A O 1
ATOM 704 N N . GLU A 1 92 ? 20.797 27.874 5.644 1.00 55.97 92 GLU A N 1
ATOM 705 C CA . GLU A 1 92 ? 21.229 28.217 4.283 1.00 55.97 92 GLU A CA 1
ATOM 706 C C . GLU A 1 92 ? 22.648 27.730 3.925 1.00 55.97 92 GLU A C 1
ATOM 708 O O . GLU A 1 92 ? 23.531 27.725 4.777 1.00 55.97 92 GLU A O 1
ATOM 713 N N . GLU A 1 93 ? 22.819 27.387 2.638 1.00 49.25 93 GLU A N 1
ATOM 714 C CA . GLU A 1 93 ? 24.013 27.485 1.767 1.00 49.25 93 GLU A CA 1
ATOM 715 C C . GLU A 1 93 ? 24.242 26.219 0.920 1.00 49.25 93 GLU A C 1
ATOM 717 O O . GLU A 1 93 ? 24.590 25.148 1.412 1.00 49.25 93 GLU A O 1
ATOM 722 N N . GLY A 1 94 ? 24.058 26.355 -0.400 1.00 37.72 94 GLY A N 1
ATOM 723 C CA . GLY A 1 94 ? 24.350 25.295 -1.370 1.00 37.72 94 GLY A CA 1
ATOM 724 C C . GLY A 1 94 ? 23.570 25.403 -2.681 1.00 37.72 94 GLY A C 1
ATOM 725 O O . GLY A 1 94 ? 22.915 24.449 -3.096 1.00 37.72 94 GLY A O 1
ATOM 726 N N . HIS A 1 95 ? 23.601 26.569 -3.332 1.00 49.28 95 HIS A N 1
ATOM 727 C CA . HIS A 1 95 ? 23.215 26.688 -4.740 1.00 49.28 95 HIS A CA 1
ATOM 728 C C . HIS A 1 95 ? 24.169 25.854 -5.624 1.00 49.28 95 HIS A C 1
ATOM 730 O O . HIS A 1 95 ? 25.360 25.792 -5.349 1.00 49.28 95 HIS A O 1
ATOM 736 N N . GLU A 1 96 ? 23.629 25.283 -6.711 1.00 47.28 96 GLU A N 1
ATOM 737 C CA . GLU A 1 96 ? 24.316 24.571 -7.813 1.00 47.28 96 GLU A CA 1
ATOM 738 C C . GLU A 1 96 ? 24.569 23.053 -7.679 1.00 47.28 96 GLU A C 1
ATOM 740 O O . GLU A 1 96 ? 25.709 22.609 -7.613 1.00 47.28 96 GLU A O 1
ATOM 745 N N . ALA A 1 97 ? 23.525 22.214 -7.811 1.00 44.16 97 ALA A N 1
ATOM 746 C CA . ALA A 1 97 ? 23.730 20.820 -8.263 1.00 44.16 97 ALA A CA 1
ATOM 747 C C . ALA A 1 97 ? 22.522 20.088 -8.900 1.00 44.16 97 ALA A C 1
ATOM 749 O O . ALA A 1 97 ? 22.553 18.863 -8.986 1.00 44.16 97 ALA A O 1
ATOM 750 N N . LEU A 1 98 ? 21.453 20.759 -9.364 1.00 43.78 98 LEU A N 1
ATOM 751 C CA . LEU A 1 98 ? 20.270 20.052 -9.915 1.00 43.78 98 LEU A CA 1
ATOM 752 C C . LEU A 1 98 ? 19.793 20.494 -11.313 1.00 43.78 98 LEU A C 1
ATOM 754 O O . LEU A 1 98 ? 18.779 19.997 -11.799 1.00 43.78 98 LEU A O 1
ATOM 758 N N . SER A 1 99 ? 20.546 21.327 -12.038 1.00 37.59 99 SER A N 1
ATOM 759 C CA . SER A 1 99 ? 20.164 21.762 -13.397 1.00 37.59 99 SER A CA 1
ATOM 760 C C . SER A 1 99 ? 20.455 20.749 -14.520 1.00 37.59 99 SER A C 1
ATOM 762 O O . SER A 1 99 ? 20.154 21.026 -15.679 1.00 37.59 99 SER A O 1
ATOM 764 N N . ARG A 1 100 ? 21.012 19.560 -14.231 1.00 42.25 100 ARG A N 1
ATOM 765 C CA . ARG A 1 100 ? 21.498 18.629 -15.277 1.00 42.25 100 ARG A CA 1
ATOM 766 C C . ARG A 1 100 ? 20.672 17.370 -15.544 1.00 42.25 100 ARG A C 1
ATOM 768 O O . ARG A 1 100 ? 21.055 16.598 -16.416 1.00 42.25 100 ARG A O 1
ATOM 775 N N . VAL A 1 101 ? 19.520 17.181 -14.894 1.00 45.12 101 VAL A N 1
ATOM 776 C CA . VAL A 1 101 ? 18.630 16.024 -15.169 1.00 45.12 101 VAL A CA 1
ATOM 777 C C . VAL A 1 101 ? 17.222 16.458 -15.616 1.00 45.12 101 VAL A C 1
ATOM 779 O O . VAL A 1 101 ? 16.264 15.704 -15.511 1.00 45.12 101 VAL A O 1
ATOM 782 N N . GLN A 1 102 ? 17.070 17.676 -16.155 1.00 42.00 102 GLN A N 1
ATOM 783 C CA . GLN A 1 102 ? 15.788 18.162 -16.701 1.00 42.00 102 GLN A CA 1
ATOM 784 C C . GLN A 1 102 ? 15.745 18.336 -18.229 1.00 42.00 102 GLN A C 1
ATOM 786 O O . GLN A 1 102 ? 14.690 18.658 -18.768 1.00 42.00 102 GLN A O 1
ATOM 791 N N . SER A 1 103 ? 16.826 18.062 -18.964 1.00 37.84 103 SER A N 1
ATOM 792 C CA . SER A 1 103 ? 16.906 18.453 -20.383 1.00 37.84 103 SER A CA 1
ATOM 793 C C . SER A 1 103 ? 16.530 17.385 -21.420 1.00 37.84 103 SER A C 1
ATOM 795 O O . SER A 1 103 ? 16.814 17.599 -22.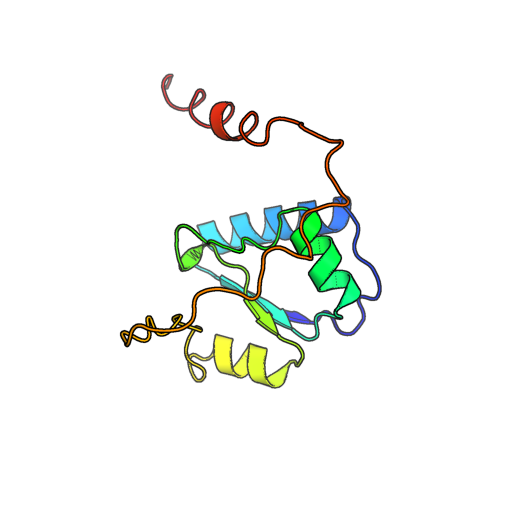594 1.00 37.84 103 SER A O 1
ATOM 797 N N . SER A 1 104 ? 15.910 16.250 -21.067 1.00 44.78 104 SER A N 1
ATOM 798 C CA . SER A 1 104 ? 15.617 15.207 -22.079 1.00 44.78 104 SER A CA 1
ATOM 799 C C . SER A 1 104 ? 14.193 14.659 -22.146 1.00 44.78 104 SER A C 1
ATOM 801 O O . SER A 1 104 ? 13.946 13.785 -22.970 1.00 44.78 104 SER A O 1
ATOM 803 N N . LEU A 1 105 ? 13.220 15.180 -21.389 1.00 43.00 105 LEU A N 1
ATOM 804 C CA . LEU A 1 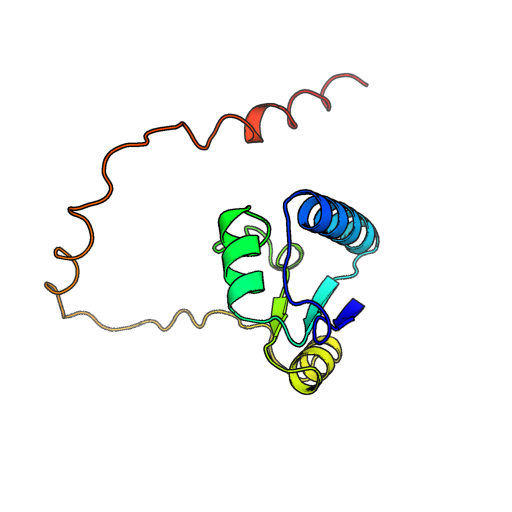105 ? 11.818 14.751 -21.532 1.00 43.00 105 LEU A CA 1
ATOM 805 C C . LEU A 1 105 ? 10.848 15.940 -21.582 1.00 43.00 105 LEU A C 1
ATOM 807 O O . LEU A 1 105 ? 9.901 16.035 -20.806 1.00 43.00 105 LEU A O 1
ATOM 811 N N . SER A 1 106 ? 11.069 16.845 -22.537 1.00 46.22 106 SER A N 1
ATOM 812 C CA . SER A 1 106 ? 10.080 17.837 -22.969 1.00 46.22 106 SER A CA 1
ATOM 813 C C . SER A 1 106 ? 9.417 17.406 -24.280 1.00 46.22 106 SER A C 1
ATOM 815 O O . SER A 1 106 ? 9.722 17.920 -25.345 1.00 46.22 106 SER A O 1
ATOM 817 N N . LEU A 1 107 ? 8.460 16.477 -24.217 1.00 42.88 107 LEU A N 1
ATOM 818 C CA . LEU A 1 107 ? 7.396 16.381 -25.226 1.00 42.88 107 LEU A CA 1
ATOM 819 C C . LEU A 1 107 ? 6.232 15.562 -24.669 1.00 42.88 107 LEU A C 1
ATOM 821 O O . LEU A 1 107 ? 6.191 14.338 -24.742 1.00 42.88 107 LEU A O 1
ATOM 825 N N . GLY A 1 108 ? 5.281 16.270 -24.065 1.00 34.28 108 GLY A N 1
ATOM 826 C CA . GLY A 1 108 ? 4.069 15.661 -23.532 1.00 34.28 108 GLY A CA 1
ATOM 827 C C . GLY A 1 108 ? 3.262 16.580 -22.628 1.00 34.28 108 GLY A C 1
ATOM 828 O O . GLY A 1 108 ? 2.762 16.129 -21.603 1.00 34.28 108 GLY A O 1
ATOM 829 N N . SER A 1 109 ? 3.135 17.866 -22.974 1.00 49.75 109 SER A N 1
ATOM 830 C CA . SER A 1 109 ? 2.183 18.769 -22.317 1.00 49.75 109 SER A CA 1
ATOM 831 C C . SER A 1 109 ? 0.757 18.254 -22.520 1.00 49.75 109 SER A C 1
ATOM 833 O O . SER A 1 109 ? 0.108 18.549 -23.521 1.00 49.75 109 SER A O 1
ATOM 835 N N . ARG A 1 110 ? 0.254 17.477 -21.557 1.00 49.28 110 ARG A N 1
ATOM 836 C CA . ARG A 1 110 ? -1.171 17.179 -21.399 1.00 49.28 110 ARG A CA 1
ATOM 837 C C . ARG A 1 110 ? -1.607 17.545 -19.984 1.00 49.28 110 ARG A C 1
ATOM 839 O O . ARG A 1 110 ? -1.390 16.827 -19.017 1.00 49.28 110 ARG A O 1
ATOM 846 N N . ASN A 1 111 ? -2.173 18.744 -19.927 1.00 44.41 111 ASN A N 1
ATOM 847 C CA . ASN A 1 111 ? -3.095 19.308 -18.948 1.00 44.41 111 ASN A CA 1
ATOM 848 C C . ASN A 1 111 ? -3.566 18.340 -17.830 1.00 44.41 111 ASN A C 1
ATOM 850 O O . ASN A 1 111 ? -4.503 17.566 -18.016 1.00 44.41 111 ASN A O 1
ATOM 854 N N . ARG A 1 112 ? -2.935 18.418 -16.648 1.00 51.03 112 ARG A N 1
ATOM 855 C CA . ARG A 1 112 ? -3.212 17.568 -15.467 1.00 51.03 112 ARG A CA 1
ATOM 856 C C . ARG A 1 112 ? -4.420 18.013 -14.623 1.00 51.03 112 ARG A C 1
ATOM 858 O O . ARG A 1 112 ? -4.727 17.378 -13.623 1.00 51.03 112 ARG A O 1
ATOM 865 N N . ASN A 1 113 ? -5.151 19.050 -15.042 1.00 44.88 113 ASN A N 1
ATOM 866 C CA . ASN A 1 113 ? -6.179 19.697 -14.211 1.00 44.88 113 ASN A CA 1
ATOM 867 C C . ASN A 1 113 ? -7.626 19.525 -14.718 1.00 44.88 113 ASN A C 1
ATOM 869 O O . ASN A 1 113 ? -8.523 20.241 -14.275 1.00 44.88 113 ASN A O 1
ATOM 873 N N . ALA A 1 114 ? -7.886 18.596 -15.645 1.00 44.06 114 ALA A N 1
ATOM 874 C CA . ALA A 1 114 ? -9.234 18.394 -16.191 1.00 44.06 114 ALA A CA 1
ATOM 875 C C . ALA A 1 114 ? -10.169 17.589 -15.262 1.00 44.06 114 ALA A C 1
ATOM 877 O O . ALA A 1 114 ? -11.367 17.844 -15.235 1.00 44.06 114 ALA A O 1
ATOM 878 N N . TRP A 1 115 ? -9.638 16.668 -14.450 1.00 53.22 115 TRP A N 1
ATOM 879 C CA . TRP A 1 115 ? -10.465 15.713 -13.697 1.00 53.22 115 TRP A CA 1
ATOM 880 C C . TRP A 1 115 ? -10.995 16.251 -12.360 1.00 53.22 115 TRP A C 1
ATOM 882 O O . TRP A 1 115 ? -12.059 15.831 -11.920 1.00 53.22 115 TRP A O 1
ATOM 892 N N . ARG A 1 116 ? -10.324 17.239 -11.741 1.00 48.59 116 ARG A N 1
ATOM 893 C CA . ARG A 1 116 ? -10.808 17.866 -10.492 1.00 48.59 116 ARG A CA 1
ATOM 894 C C . ARG A 1 116 ? -12.075 18.710 -10.676 1.00 48.59 116 ARG A C 1
ATOM 896 O O . ARG A 1 116 ? -12.754 18.969 -9.695 1.00 48.59 116 ARG A O 1
ATOM 903 N N . ARG A 1 117 ? -12.408 19.126 -11.905 1.00 43.88 117 ARG A N 1
ATOM 904 C CA . ARG A 1 117 ? -13.593 19.960 -12.183 1.00 43.88 117 ARG A CA 1
ATOM 905 C C . ARG A 1 117 ? -14.874 19.174 -12.459 1.00 43.88 117 ARG A C 1
ATOM 907 O O . ARG A 1 117 ? -15.935 19.779 -12.471 1.00 43.88 117 ARG A O 1
ATOM 914 N N . ALA A 1 118 ? -14.797 17.858 -12.658 1.00 46.09 118 ALA A N 1
ATOM 915 C CA . ALA A 1 118 ? -15.986 17.054 -12.935 1.00 46.09 118 ALA A CA 1
ATOM 916 C C . ALA A 1 118 ? -16.762 16.658 -11.665 1.00 46.09 118 ALA A C 1
ATOM 918 O O 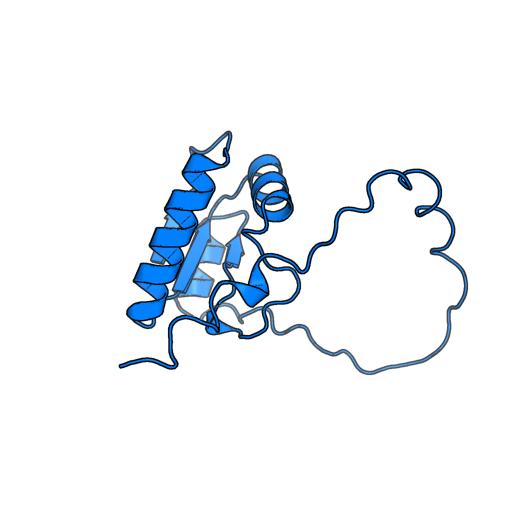. ALA A 1 118 ? -17.949 16.387 -11.759 1.00 46.09 118 ALA A O 1
ATOM 919 N N . HIS A 1 119 ? -16.127 16.658 -10.485 1.00 42.22 119 HIS A N 1
ATOM 920 C CA . HIS A 1 119 ? -16.741 16.116 -9.263 1.00 42.22 119 HIS A CA 1
ATOM 921 C C . HIS A 1 119 ? -17.290 17.161 -8.281 1.00 42.22 119 HIS A C 1
ATOM 923 O O . HIS A 1 119 ? -17.977 16.792 -7.333 1.00 42.22 119 HIS A O 1
ATOM 929 N N . THR A 1 120 ? -17.022 18.452 -8.495 1.00 45.34 120 THR A N 1
ATOM 930 C CA . THR A 1 120 ? -17.603 19.543 -7.691 1.00 45.34 120 THR A CA 1
ATOM 931 C C . THR A 1 120 ? -18.907 20.102 -8.264 1.00 45.34 120 THR A C 1
ATOM 933 O O . THR A 1 120 ? -19.520 20.940 -7.618 1.00 45.34 120 THR A O 1
ATOM 936 N N . ALA A 1 121 ? -19.357 19.649 -9.440 1.00 41.56 121 ALA A N 1
ATOM 937 C CA . ALA A 1 121 ? -20.572 20.157 -10.087 1.00 41.56 121 ALA A CA 1
ATOM 938 C C . ALA A 1 121 ? -21.847 19.331 -9.804 1.00 41.56 121 ALA A C 1
ATOM 940 O O . ALA A 1 121 ? -22.930 19.757 -10.184 1.00 41.56 121 ALA A O 1
ATOM 941 N N . GLU A 1 122 ? -21.752 18.176 -9.136 1.00 42.97 122 GLU A N 1
ATOM 942 C CA . GLU A 1 122 ? -22.915 17.302 -8.864 1.00 42.97 122 GLU A CA 1
ATOM 943 C C . GLU A 1 122 ? -23.534 17.473 -7.463 1.00 42.97 122 GLU A C 1
ATOM 945 O O . GLU A 1 122 ? -24.442 16.731 -7.106 1.00 42.97 122 GLU A O 1
ATOM 950 N N . LEU A 1 123 ? -23.091 18.452 -6.666 1.00 48.00 123 LEU A N 1
ATOM 951 C CA . LEU A 1 123 ? -23.594 18.665 -5.297 1.00 48.00 123 LEU A CA 1
ATOM 952 C C . LEU A 1 123 ? -24.369 19.979 -5.079 1.00 48.00 123 LEU A C 1
ATOM 954 O O . LEU A 1 123 ? -24.686 20.294 -3.938 1.00 48.00 123 LEU A O 1
ATOM 958 N N . GLU A 1 124 ? -24.732 20.720 -6.133 1.00 43.78 124 GLU A N 1
ATOM 959 C CA . GLU A 1 124 ? -25.560 21.943 -6.008 1.00 43.78 124 GLU A CA 1
ATOM 960 C C . GLU A 1 124 ? -27.040 21.778 -6.411 1.00 43.78 124 GLU A C 1
ATOM 962 O O . GLU A 1 124 ? -27.795 22.749 -6.384 1.00 43.78 124 GLU A O 1
ATOM 967 N N . HIS A 1 125 ? -27.511 20.565 -6.720 1.00 43.03 125 HIS A N 1
ATOM 968 C CA . HIS A 1 125 ? -28.934 20.325 -6.997 1.00 43.03 125 HIS A CA 1
ATOM 969 C C . HIS A 1 125 ? -29.464 19.038 -6.357 1.00 43.03 125 HIS A C 1
ATOM 971 O O . HIS A 1 125 ? -29.746 18.077 -7.067 1.00 43.03 125 HIS A O 1
ATOM 977 N N . VAL A 1 126 ? -29.645 19.056 -5.030 1.00 43.38 126 VAL A N 1
ATOM 978 C CA . VAL A 1 126 ? -30.784 18.433 -4.319 1.00 43.38 126 VAL A CA 1
ATOM 979 C C . VAL A 1 126 ? -31.120 19.287 -3.103 1.00 43.38 126 VAL A C 1
ATOM 981 O O . VAL A 1 126 ? -30.183 19.579 -2.329 1.00 43.38 126 VAL A O 1
#

Radius of gyration: 18.32 Å; chains: 1; bounding box: 55×41×42 Å